Protein AF-A0A352S525-F1 (afdb_monomer)

Foldseek 3Di:
DPDPVCLVVVLVVQLVVLVVVPPDNVVSNVVSVVVSVVVCCVVVVDPPCVVVVVVCCVVVPQVVDPVNVVVVVVVVVVD

Nearest PDB structures (foldseek):
  4pc2-assembly1_C  TM=7.305E-01  e=6.343E+00  Escherichia coli
  1tfe-assembly1_A-2  TM=6.648E-01  e=5.948E+00  Thermus thermophilus
  4r71-assembly2_C  TM=7.530E-01  e=9.336E+00  Escherichia coli K-12

Secondary structure (DSSP, 8-state):
---GGGHHHHHHHHHHHHHHTT--HHHHHHHHHHHHHHHHHHTTSS-GGGGGHHHHHIIIIITT-HHHHHHHHHHHH--

Structure (mmCIF, N/CA/C/O backbone):
data_AF-A0A352S525-F1
#
_entry.id   AF-A0A352S525-F1
#
loop_
_atom_site.group_PDB
_atom_site.id
_atom_site.type_symbol
_atom_site.label_atom_id
_atom_site.label_alt_id
_atom_site.label_comp_id
_atom_site.label_asym_id
_atom_site.label_entity_id
_atom_site.label_seq_id
_atom_site.pdbx_PDB_ins_code
_atom_site.Cartn_x
_atom_site.Cartn_y
_atom_site.Cartn_z
_atom_site.occupancy
_atom_site.B_iso_or_equiv
_atom_site.auth_seq_id
_atom_site.auth_comp_id
_atom_site.auth_asym_id
_atom_site.auth_atom_id
_atom_site.pdbx_PDB_model_num
ATOM 1 N N . MET A 1 1 ? -22.958 -1.643 -0.511 1.00 72.06 1 MET A N 1
ATOM 2 C CA . MET A 1 1 ? -21.744 -2.165 0.151 1.00 72.06 1 MET A CA 1
ATOM 3 C C . MET A 1 1 ? -21.318 -3.428 -0.568 1.00 72.06 1 MET A C 1
ATOM 5 O O . MET A 1 1 ? -22.184 -4.247 -0.858 1.00 72.06 1 MET A O 1
ATOM 9 N N . ILE A 1 2 ? -20.038 -3.560 -0.912 1.00 84.19 2 ILE A N 1
ATOM 10 C CA . ILE A 1 2 ? -19.506 -4.835 -1.407 1.00 84.19 2 ILE A CA 1
ATOM 11 C C . ILE A 1 2 ? -19.231 -5.709 -0.178 1.00 84.19 2 ILE A C 1
ATOM 13 O O . ILE A 1 2 ? -18.582 -5.211 0.740 1.00 84.19 2 ILE A O 1
ATOM 17 N N . PRO A 1 3 ? -19.703 -6.966 -0.122 1.00 89.88 3 PRO A N 1
ATOM 18 C CA . PRO A 1 3 ? -19.399 -7.852 0.997 1.00 89.88 3 PRO A CA 1
ATOM 19 C C . PRO A 1 3 ? -17.888 -8.070 1.157 1.00 89.88 3 PRO A C 1
ATOM 21 O O . PRO A 1 3 ? -17.161 -8.178 0.167 1.00 89.88 3 PRO A O 1
ATOM 24 N N . LEU A 1 4 ? -17.417 -8.178 2.403 1.00 89.12 4 LEU A N 1
ATOM 25 C CA . LEU A 1 4 ? -15.985 -8.273 2.723 1.00 89.12 4 LEU A CA 1
ATOM 26 C C . LEU A 1 4 ? -15.300 -9.497 2.084 1.00 89.12 4 LEU A C 1
ATOM 28 O O . LEU A 1 4 ? -14.125 -9.434 1.742 1.00 89.12 4 LEU A O 1
ATOM 32 N N . GLU A 1 5 ? -16.037 -10.579 1.843 1.00 92.44 5 GLU A N 1
ATOM 33 C CA . GLU A 1 5 ? -15.564 -11.773 1.124 1.00 92.44 5 GLU A CA 1
ATOM 34 C C . GLU A 1 5 ? -15.144 -11.499 -0.332 1.00 92.44 5 GLU A C 1
ATOM 36 O O . GLU A 1 5 ? -14.239 -12.156 -0.846 1.00 92.44 5 GLU A O 1
ATOM 41 N N . TYR A 1 6 ? -15.739 -10.496 -0.986 1.00 93.56 6 TYR A N 1
ATOM 42 C CA . TYR A 1 6 ? -15.402 -10.128 -2.363 1.00 93.56 6 TYR A CA 1
ATOM 43 C C . TYR A 1 6 ? -14.273 -9.096 -2.446 1.00 93.56 6 TYR A C 1
ATOM 45 O O . TYR A 1 6 ? -13.691 -8.924 -3.517 1.00 93.56 6 TYR A O 1
ATOM 53 N N . MET A 1 7 ? -13.913 -8.425 -1.345 1.00 91.81 7 MET A N 1
ATOM 54 C CA . MET A 1 7 ? -12.832 -7.431 -1.349 1.00 91.81 7 MET A CA 1
ATOM 55 C C . MET A 1 7 ? -11.476 -8.009 -1.794 1.00 91.81 7 MET A C 1
ATOM 57 O O . MET A 1 7 ? -10.863 -7.409 -2.676 1.00 91.81 7 MET A O 1
ATOM 61 N N . PRO A 1 8 ? -10.987 -9.149 -1.261 1.00 93.88 8 PRO A N 1
ATOM 62 C CA . PRO A 1 8 ? -9.678 -9.676 -1.645 1.00 93.88 8 PRO A CA 1
ATOM 6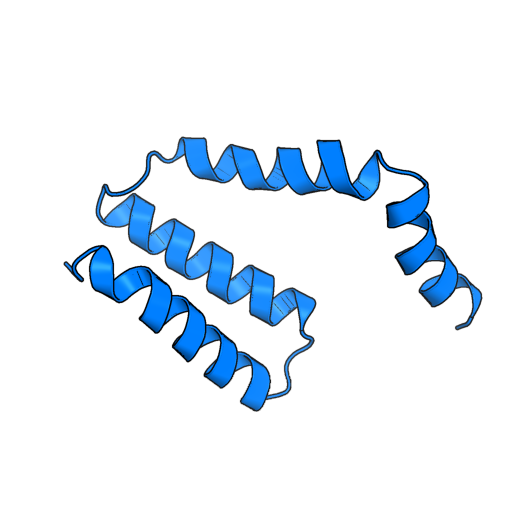3 C C . PRO A 1 8 ? -9.585 -10.091 -3.126 1.00 93.88 8 PRO A C 1
ATOM 65 O O . PRO A 1 8 ? -8.632 -9.670 -3.788 1.00 93.88 8 PRO A O 1
ATOM 68 N N . PRO A 1 9 ? -10.557 -10.833 -3.705 1.00 95.62 9 PRO A N 1
ATOM 69 C CA . PRO A 1 9 ? -10.552 -11.121 -5.139 1.00 95.62 9 PRO A CA 1
ATOM 70 C C . PRO A 1 9 ? -10.610 -9.859 -6.007 1.00 95.62 9 PRO A C 1
ATOM 72 O O . PRO A 1 9 ? -9.928 -9.790 -7.028 1.00 95.62 9 PRO A O 1
ATOM 75 N N . LEU A 1 10 ? -11.376 -8.841 -5.597 1.00 95.56 10 LEU A N 1
ATOM 76 C CA . LEU A 1 10 ? -11.455 -7.568 -6.320 1.00 95.56 10 LEU A CA 1
ATOM 77 C C . LEU A 1 10 ? -10.152 -6.766 -6.241 1.00 95.56 10 LEU A C 1
ATOM 79 O O . LEU A 1 10 ? -9.738 -6.201 -7.250 1.00 95.56 10 LEU A O 1
ATOM 83 N N . MET A 1 11 ? -9.478 -6.750 -5.087 1.00 95.06 11 MET A N 1
ATOM 84 C CA . MET A 1 11 ? -8.146 -6.151 -4.941 1.00 95.06 11 MET A CA 1
ATOM 85 C C . MET A 1 11 ? -7.141 -6.814 -5.878 1.00 95.06 11 MET A C 1
ATOM 87 O O . MET A 1 11 ? -6.393 -6.129 -6.575 1.00 95.06 11 MET A O 1
ATOM 91 N N . PHE A 1 12 ? -7.143 -8.147 -5.920 1.00 95.56 12 PHE A N 1
ATOM 92 C CA . PHE A 1 12 ? -6.258 -8.906 -6.793 1.00 95.56 12 PHE A CA 1
ATOM 93 C C . PHE A 1 12 ? -6.569 -8.661 -8.275 1.00 95.56 12 PHE A C 1
ATOM 95 O O . PHE A 1 12 ? -5.666 -8.347 -9.048 1.00 95.56 12 PHE A O 1
ATOM 102 N N . GLY A 1 13 ? -7.842 -8.725 -8.670 1.00 96.38 13 GLY A N 1
ATOM 103 C CA . GLY A 1 13 ? -8.262 -8.431 -10.040 1.00 96.38 13 GLY A CA 1
ATOM 104 C C . GLY A 1 13 ? -7.907 -7.003 -10.465 1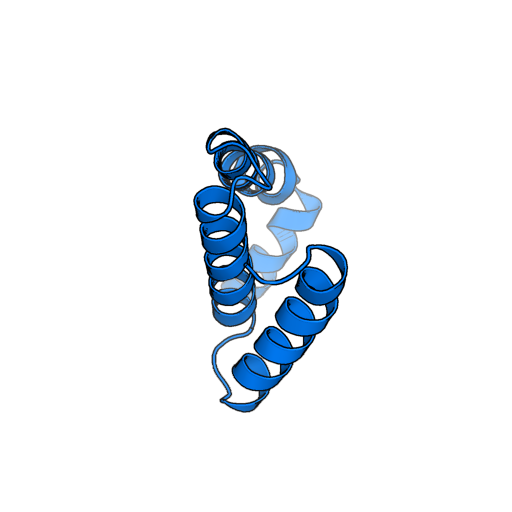.00 96.38 13 GLY A C 1
ATOM 105 O O . GLY A 1 13 ? -7.354 -6.800 -11.545 1.00 96.38 13 GLY A O 1
ATOM 106 N N . GLY A 1 14 ? -8.141 -6.019 -9.593 1.00 94.06 14 GLY A N 1
ATOM 107 C CA . GLY A 1 14 ? -7.759 -4.625 -9.825 1.00 94.06 14 GLY A CA 1
ATOM 108 C C . GLY A 1 14 ? -6.249 -4.447 -9.993 1.00 94.06 14 GLY A C 1
ATOM 109 O O . GLY A 1 14 ? -5.815 -3.737 -10.899 1.00 94.06 14 GLY A O 1
ATOM 110 N N . LEU A 1 15 ? -5.445 -5.146 -9.185 1.00 95.69 15 LEU A N 1
ATOM 111 C CA . LEU A 1 15 ? -3.989 -5.165 -9.328 1.00 95.69 15 LEU A CA 1
ATOM 112 C C . LEU A 1 15 ? -3.563 -5.717 -10.690 1.00 95.69 15 LEU A C 1
ATOM 114 O O . LEU A 1 15 ? -2.731 -5.101 -11.352 1.00 95.69 15 LEU A O 1
ATOM 118 N N . VAL A 1 16 ? -4.142 -6.838 -11.128 1.00 95.12 16 VAL A N 1
ATOM 119 C CA . VAL A 1 16 ? -3.841 -7.434 -12.439 1.00 95.12 16 VAL A CA 1
ATOM 120 C C . VAL A 1 16 ? -4.137 -6.439 -13.559 1.00 95.12 16 VAL A C 1
ATOM 122 O O . VAL A 1 16 ? -3.280 -6.214 -14.410 1.00 95.12 16 VAL A O 1
ATOM 125 N N . VAL A 1 17 ? -5.300 -5.785 -13.530 1.00 94.38 17 VAL A N 1
ATOM 126 C CA . VAL A 1 17 ? -5.657 -4.767 -14.531 1.00 94.38 17 VAL A CA 1
ATOM 127 C C . VAL A 1 17 ? -4.645 -3.618 -14.536 1.00 94.38 17 VAL A C 1
ATOM 129 O O . VAL A 1 17 ? -4.159 -3.250 -15.602 1.00 94.38 17 VAL A O 1
ATOM 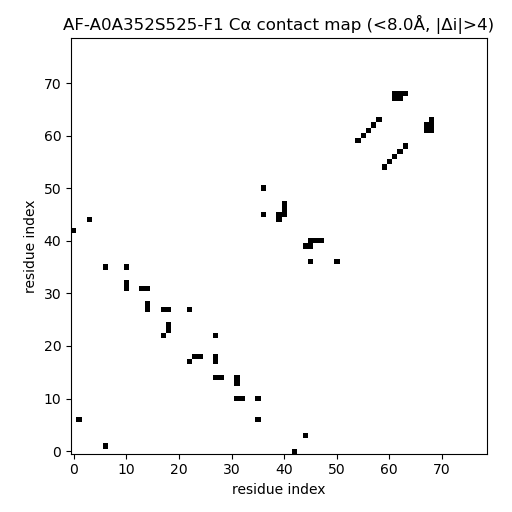132 N N . PHE A 1 18 ? -4.261 -3.091 -13.369 1.00 93.12 18 PHE A N 1
ATOM 133 C CA . PHE A 1 18 ? -3.259 -2.020 -13.273 1.00 93.12 18 PHE A CA 1
ATOM 134 C C . PHE A 1 18 ? -1.880 -2.437 -13.799 1.00 93.12 18 PHE A C 1
ATOM 136 O O . PHE A 1 18 ? -1.206 -1.643 -14.456 1.00 93.12 18 PHE A O 1
ATOM 143 N N . MET A 1 19 ? -1.468 -3.680 -13.544 1.00 91.81 19 MET A N 1
ATOM 144 C CA . MET A 1 19 ? -0.203 -4.218 -14.053 1.00 91.81 19 MET A CA 1
ATOM 145 C C . MET A 1 19 ? -0.218 -4.369 -15.577 1.00 91.81 19 MET A C 1
ATOM 147 O O . MET A 1 19 ? 0.786 -4.074 -16.221 1.00 91.81 19 MET A O 1
ATOM 151 N N . LEU A 1 20 ? -1.351 -4.762 -16.167 1.00 94.62 20 LEU A N 1
ATOM 152 C CA . LEU A 1 20 ? -1.495 -4.893 -17.623 1.00 94.62 20 LEU A CA 1
ATOM 153 C C . LEU A 1 20 ? -1.427 -3.547 -18.361 1.00 94.62 20 LEU A C 1
ATOM 155 O O . LEU A 1 20 ? -1.048 -3.521 -19.528 1.00 94.62 20 LEU A O 1
ATOM 159 N N . ILE A 1 21 ? -1.745 -2.434 -17.692 1.00 92.50 21 ILE A N 1
ATOM 160 C CA . ILE A 1 21 ? -1.612 -1.083 -18.267 1.00 92.50 21 ILE A CA 1
ATOM 161 C C . ILE A 1 21 ? -0.128 -0.673 -18.405 1.00 92.50 21 ILE A C 1
ATOM 163 O O . ILE A 1 21 ? 0.192 0.225 -19.180 1.00 92.50 21 ILE A O 1
ATOM 167 N N . GLY A 1 22 ? 0.798 -1.345 -17.707 1.00 86.69 22 GLY A N 1
ATOM 168 C CA . GLY A 1 22 ? 2.241 -1.105 -17.833 1.00 86.69 22 GLY A CA 1
ATOM 169 C C . GLY A 1 22 ? 2.795 0.004 -16.930 1.00 86.69 22 GLY A C 1
ATOM 170 O O . GLY A 1 22 ? 3.908 0.476 -17.154 1.00 86.69 22 GLY A O 1
ATOM 171 N N . PHE A 1 23 ? 2.052 0.427 -15.901 1.00 87.75 23 PHE A N 1
ATOM 172 C CA . PHE A 1 23 ? 2.577 1.344 -14.883 1.00 87.75 23 PHE A CA 1
ATOM 173 C C . PHE A 1 23 ? 3.639 0.662 -14.004 1.00 87.75 23 PHE A C 1
ATOM 175 O O . PHE A 1 23 ? 3.534 -0.542 -13.747 1.00 87.75 23 PHE A O 1
ATOM 182 N N . PRO A 1 24 ? 4.637 1.407 -13.481 1.00 91.62 24 PRO A N 1
ATOM 183 C CA . PRO A 1 24 ? 5.645 0.827 -12.605 1.00 91.62 24 PRO A CA 1
ATOM 184 C C . PRO A 1 24 ? 5.015 0.122 -11.399 1.00 91.62 24 PRO A C 1
ATOM 186 O O . PRO A 1 24 ? 4.181 0.682 -10.684 1.00 91.62 24 PRO A O 1
ATOM 189 N N . VAL A 1 25 ? 5.472 -1.107 -11.161 1.00 91.31 25 VAL A N 1
ATOM 190 C CA . VAL A 1 25 ? 4.884 -2.075 -10.221 1.00 91.31 25 VAL A CA 1
ATOM 191 C C . VAL A 1 25 ? 4.659 -1.483 -8.821 1.00 91.31 25 VAL A C 1
ATOM 193 O O . VAL A 1 25 ? 3.600 -1.687 -8.228 1.00 91.31 25 VAL A O 1
ATOM 196 N N . ALA A 1 26 ? 5.615 -0.701 -8.305 1.00 90.12 26 ALA A N 1
ATOM 197 C CA . ALA A 1 26 ? 5.530 -0.085 -6.978 1.00 90.12 26 ALA A CA 1
ATOM 198 C C . ALA A 1 26 ? 4.354 0.901 -6.839 1.00 90.12 26 ALA A C 1
ATOM 200 O O . ALA A 1 26 ? 3.659 0.898 -5.818 1.00 90.12 26 ALA A O 1
ATOM 201 N N . PHE A 1 27 ? 4.094 1.712 -7.870 1.00 91.06 27 PHE A N 1
ATOM 202 C CA . PHE A 1 27 ? 2.971 2.651 -7.868 1.00 91.06 27 PHE A CA 1
ATOM 203 C C . PHE A 1 27 ? 1.640 1.919 -8.012 1.00 91.06 27 PHE A C 1
ATOM 205 O O . PHE A 1 27 ? 0.704 2.232 -7.283 1.00 91.06 27 PHE A O 1
ATOM 212 N N . SER A 1 28 ? 1.575 0.899 -8.869 1.00 94.25 28 SER A N 1
ATOM 213 C CA . SER A 1 28 ? 0.377 0.071 -9.044 1.00 94.25 28 SER A CA 1
ATOM 214 C C . SER A 1 28 ? -0.029 -0.643 -7.748 1.00 94.25 28 SER A C 1
ATOM 216 O O . SER A 1 28 ? -1.191 -0.581 -7.346 1.00 94.25 28 SER A O 1
ATOM 218 N N . LEU A 1 29 ? 0.928 -1.257 -7.041 1.00 93.56 29 LEU A N 1
ATOM 219 C CA . LEU A 1 29 ? 0.693 -1.894 -5.737 1.00 93.56 29 LEU A CA 1
ATOM 220 C C . LEU A 1 29 ? 0.213 -0.891 -4.684 1.00 93.56 29 LEU A C 1
ATOM 222 O O . LEU A 1 29 ? -0.750 -1.162 -3.965 1.00 93.56 29 LEU A O 1
ATOM 226 N N . SER A 1 30 ? 0.869 0.270 -4.610 1.00 92.75 30 SER A N 1
ATOM 227 C CA . SER A 1 30 ? 0.525 1.310 -3.636 1.00 92.75 30 SER A CA 1
ATOM 228 C C . SER A 1 30 ? -0.861 1.891 -3.910 1.00 92.75 30 SER A C 1
ATOM 230 O O . SER A 1 30 ? -1.666 2.004 -2.992 1.00 92.75 30 SER A O 1
ATOM 232 N N . ALA A 1 31 ? -1.176 2.205 -5.169 1.00 94.38 31 ALA A N 1
ATOM 233 C CA . ALA A 1 31 ? -2.458 2.778 -5.563 1.00 94.38 31 ALA A CA 1
ATOM 234 C C . ALA A 1 31 ? -3.620 1.817 -5.290 1.00 94.38 31 ALA A C 1
ATOM 236 O O . ALA A 1 31 ? -4.589 2.207 -4.642 1.00 94.38 31 ALA A O 1
ATOM 237 N N . VAL A 1 32 ? -3.516 0.554 -5.719 1.00 95.44 32 VAL A N 1
ATOM 238 C CA . VAL A 1 32 ? -4.575 -0.443 -5.494 1.00 95.44 32 VAL A CA 1
ATOM 239 C C . VAL A 1 32 ? -4.726 -0.745 -4.000 1.00 95.44 32 VAL A C 1
ATOM 241 O O . VAL A 1 32 ? -5.845 -0.756 -3.487 1.00 95.44 32 VAL A O 1
ATOM 244 N N . GLY A 1 33 ? -3.620 -0.912 -3.270 1.00 93.75 33 GLY A N 1
ATOM 245 C CA . GLY A 1 33 ? -3.654 -1.137 -1.823 1.00 93.75 33 GLY A CA 1
ATOM 246 C C . GLY A 1 33 ? -4.302 0.016 -1.050 1.00 93.75 33 GLY A C 1
ATOM 247 O O . GLY A 1 33 ? -5.159 -0.219 -0.198 1.00 93.75 33 GLY A O 1
ATOM 248 N N . LEU A 1 34 ? -3.942 1.262 -1.371 1.00 94.31 34 LEU A N 1
ATOM 249 C CA . LEU A 1 34 ? -4.495 2.452 -0.718 1.00 94.31 34 LEU A CA 1
ATOM 250 C C . LEU A 1 34 ? -5.949 2.721 -1.123 1.00 94.31 34 LEU A C 1
ATOM 252 O O . LEU A 1 34 ? -6.747 3.072 -0.259 1.00 94.31 34 LEU A O 1
ATOM 256 N N . ALA A 1 35 ? -6.320 2.516 -2.390 1.00 94.69 35 ALA A N 1
ATOM 257 C CA . ALA A 1 35 ? -7.691 2.714 -2.862 1.00 94.69 35 ALA A CA 1
ATOM 258 C C . ALA A 1 35 ? -8.676 1.774 -2.153 1.00 94.69 35 ALA A C 1
ATOM 260 O O . ALA A 1 35 ? -9.702 2.217 -1.638 1.00 94.69 35 ALA A O 1
ATOM 261 N N . PHE A 1 36 ? -8.346 0.484 -2.058 1.00 94.44 36 PHE A N 1
ATOM 262 C CA . PHE A 1 36 ? -9.181 -0.472 -1.330 1.00 94.44 36 PHE A CA 1
ATOM 263 C C . PHE A 1 36 ? -9.103 -0.294 0.189 1.00 94.44 36 PHE A C 1
ATOM 265 O O . PHE A 1 36 ? -10.105 -0.509 0.868 1.00 94.44 36 PHE A O 1
ATOM 272 N N . GLY A 1 37 ? -7.960 0.147 0.725 1.00 93.38 37 GLY A N 1
ATOM 273 C CA . GLY A 1 37 ? -7.849 0.551 2.128 1.00 93.38 37 GLY A CA 1
ATOM 274 C C . GLY A 1 37 ? -8.795 1.704 2.469 1.00 93.38 37 GLY A C 1
ATOM 275 O O . GLY A 1 37 ? -9.502 1.639 3.469 1.00 93.38 37 GLY A O 1
ATOM 276 N N . PHE A 1 38 ? -8.870 2.717 1.604 1.00 93.44 38 PHE A N 1
ATOM 277 C CA . PHE A 1 38 ? -9.798 3.837 1.745 1.00 93.44 38 PHE A CA 1
ATOM 278 C C . PHE A 1 38 ? -11.263 3.389 1.632 1.00 93.44 38 PHE A C 1
ATOM 280 O O . PHE A 1 38 ? -12.060 3.699 2.513 1.00 93.44 38 PHE A O 1
ATOM 287 N N . LEU A 1 39 ? -11.611 2.586 0.618 1.00 94.06 39 LEU A N 1
ATOM 288 C CA . LEU A 1 39 ? -12.969 2.038 0.462 1.00 94.06 39 LEU A CA 1
ATOM 289 C C . LEU A 1 39 ? -13.422 1.227 1.685 1.00 94.06 39 LEU A C 1
ATOM 291 O O . LEU A 1 39 ? -14.573 1.320 2.105 1.00 94.06 39 LEU A O 1
ATOM 295 N N . ALA A 1 40 ? -12.519 0.446 2.276 1.00 92.94 40 ALA A N 1
ATOM 296 C CA . ALA A 1 40 ? -12.817 -0.334 3.469 1.00 92.94 40 ALA A CA 1
ATOM 297 C C . ALA A 1 40 ? -13.048 0.535 4.714 1.00 92.94 40 ALA A C 1
ATOM 299 O O . ALA A 1 40 ? -13.843 0.160 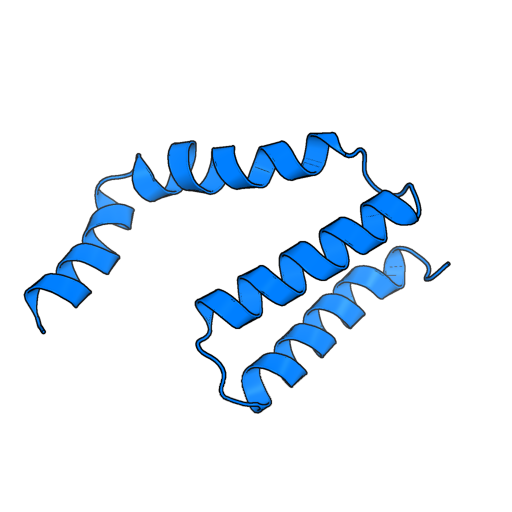5.575 1.00 92.94 40 ALA A O 1
ATOM 300 N N . ILE A 1 41 ? -12.383 1.688 4.807 1.00 94.25 41 ILE A N 1
ATOM 301 C CA . ILE A 1 41 ? -12.598 2.665 5.880 1.00 94.25 41 ILE A CA 1
ATOM 302 C C . ILE A 1 41 ? -13.952 3.359 5.701 1.00 94.25 41 ILE A C 1
ATOM 304 O O . ILE A 1 41 ? -14.733 3.413 6.647 1.00 94.25 41 ILE A O 1
ATOM 308 N N . GLU A 1 42 ? -14.267 3.807 4.483 1.00 92.38 42 GLU A N 1
ATOM 309 C CA . GLU A 1 42 ? -15.550 4.448 4.154 1.00 92.38 42 GLU A CA 1
ATOM 310 C C . GLU A 1 42 ? -16.753 3.525 4.404 1.00 92.38 42 GLU A C 1
ATOM 312 O O . GLU A 1 42 ? -17.812 3.968 4.845 1.00 92.38 42 GLU A O 1
ATOM 317 N N . TRP A 1 43 ? -16.603 2.219 4.168 1.00 93.69 43 TRP A N 1
A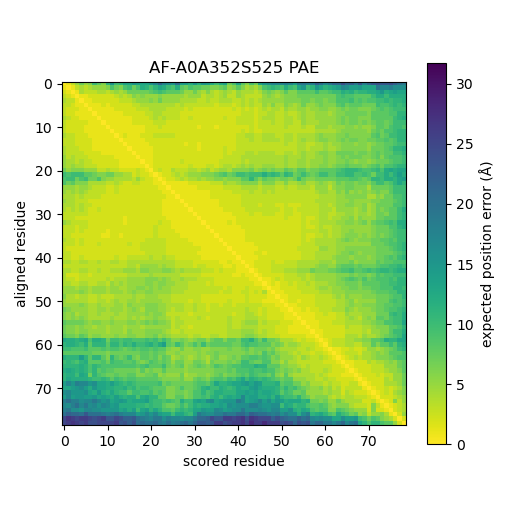TOM 318 C CA . TRP A 1 43 ? -17.646 1.229 4.461 1.00 93.69 43 TRP A CA 1
ATOM 319 C C . TRP A 1 43 ? -17.628 0.699 5.899 1.00 93.69 43 TRP A C 1
ATOM 321 O O . TRP A 1 43 ? -18.444 -0.159 6.237 1.00 93.69 43 TRP A O 1
ATOM 331 N N . GLY A 1 44 ? -16.738 1.206 6.756 1.00 92.06 44 GLY A N 1
ATOM 332 C CA . GLY A 1 44 ? -16.679 0.852 8.175 1.00 92.06 44 GLY A CA 1
ATOM 333 C C . GLY A 1 44 ? -16.102 -0.535 8.471 1.00 92.06 44 GLY A C 1
ATOM 334 O O . GLY A 1 44 ? -16.240 -1.023 9.591 1.00 92.06 44 GLY A O 1
ATOM 335 N N . TYR A 1 45 ? -15.445 -1.176 7.500 1.00 92.69 45 TYR A N 1
ATOM 336 C CA . TYR A 1 45 ? -14.751 -2.449 7.710 1.00 92.69 45 TYR A CA 1
ATOM 337 C C . TYR A 1 45 ? -13.450 -2.278 8.500 1.00 92.69 45 TYR A C 1
ATOM 339 O O . TYR A 1 45 ? -13.087 -3.165 9.273 1.00 92.69 45 TYR A O 1
ATOM 347 N N . PHE A 1 46 ? -12.763 -1.140 8.341 1.00 92.56 46 PHE A N 1
ATOM 348 C CA . PHE A 1 46 ? -11.546 -0.819 9.088 1.00 92.56 46 PHE A CA 1
ATOM 349 C C . PHE A 1 46 ? -11.595 0.581 9.710 1.00 92.56 46 PHE A C 1
ATOM 351 O O . PHE A 1 46 ? -12.158 1.503 9.122 1.00 92.56 46 PHE A O 1
ATOM 358 N N . PRO A 1 47 ? -10.966 0.776 10.883 1.00 93.62 47 PRO A N 1
ATOM 359 C CA . PRO A 1 47 ? -10.819 2.097 11.477 1.00 93.62 47 PRO A CA 1
ATOM 360 C C . PRO A 1 47 ? -9.765 2.923 10.723 1.00 93.62 47 PRO A C 1
ATOM 362 O O . PRO A 1 47 ? -8.794 2.377 10.198 1.00 93.62 47 PRO A O 1
ATOM 365 N N . VAL A 1 48 ? -9.895 4.254 10.728 1.00 92.81 48 VAL A N 1
ATOM 366 C CA . VAL A 1 48 ? -8.954 5.185 10.059 1.00 92.81 48 VAL A CA 1
ATOM 367 C C . VAL A 1 48 ? -7.506 4.980 10.527 1.00 92.81 48 VAL A C 1
ATOM 369 O O . VAL A 1 48 ? -6.557 5.109 9.752 1.00 92.81 48 VAL A O 1
ATOM 372 N N . GLN A 1 49 ? -7.325 4.592 11.789 1.00 93.50 49 GLN A N 1
ATOM 373 C CA . GLN A 1 49 ? -6.035 4.274 12.401 1.00 93.50 49 GLN A CA 1
ATOM 374 C C . GLN A 1 49 ? -5.289 3.153 11.663 1.00 93.50 49 GLN A C 1
ATOM 376 O O . GLN A 1 49 ? -4.066 3.080 11.761 1.00 93.50 49 GLN A O 1
ATOM 381 N N . PHE A 1 50 ? -5.980 2.317 10.882 1.00 91.06 50 PHE A N 1
ATOM 382 C CA . PHE A 1 50 ? -5.355 1.287 10.054 1.00 91.06 50 PHE A CA 1
ATOM 383 C C . PHE A 1 50 ? -4.335 1.870 9.062 1.00 91.06 50 PHE A C 1
ATOM 385 O O . PHE A 1 50 ? -3.315 1.239 8.790 1.00 91.06 50 PHE A O 1
ATOM 392 N N . LEU A 1 51 ? -4.530 3.107 8.588 1.00 91.75 51 LEU A N 1
ATOM 393 C CA . LEU A 1 51 ? -3.572 3.769 7.695 1.00 91.75 51 LEU A CA 1
ATOM 394 C C . LEU A 1 51 ? -2.238 4.099 8.377 1.00 91.75 51 LEU A C 1
ATOM 396 O O . LEU A 1 51 ? -1.218 4.172 7.696 1.00 91.75 51 LEU A O 1
ATOM 400 N N . GLN A 1 52 ? -2.200 4.215 9.709 1.00 91.31 52 GLN A N 1
ATOM 401 C CA . GLN A 1 52 ? -0.947 4.408 10.456 1.00 91.31 52 GLN A CA 1
ATOM 402 C C . GLN A 1 52 ? -0.018 3.187 10.361 1.00 91.31 52 GLN A C 1
ATOM 404 O O . GLN A 1 52 ? 1.190 3.307 10.573 1.00 91.31 52 GLN A O 1
ATOM 409 N N . ALA A 1 53 ? -0.549 2.019 9.981 1.00 90.31 53 ALA A N 1
ATOM 410 C CA . ALA A 1 5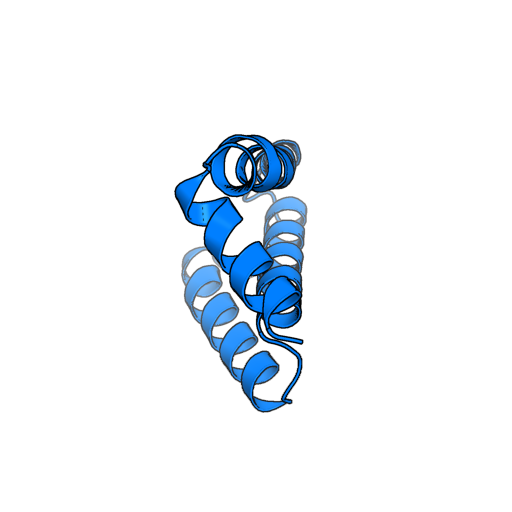3 ? 0.261 0.839 9.700 1.00 90.31 53 ALA A CA 1
ATOM 411 C C . ALA A 1 53 ? 1.123 0.992 8.432 1.00 90.31 53 ALA A C 1
ATOM 413 O O . ALA A 1 53 ? 2.103 0.266 8.269 1.00 90.31 53 ALA A O 1
ATOM 414 N N . VAL A 1 54 ? 0.776 1.906 7.517 1.00 91.19 54 VAL A N 1
ATOM 415 C CA . VAL A 1 54 ? 1.533 2.101 6.272 1.00 91.19 54 VAL A CA 1
ATOM 416 C C . VAL A 1 54 ? 2.879 2.784 6.552 1.00 91.19 54 VAL A C 1
ATOM 418 O O . VAL A 1 54 ? 3.905 2.167 6.251 1.00 91.19 54 VAL A O 1
ATOM 421 N N . PRO A 1 55 ? 2.941 3.973 7.194 1.00 90.88 55 PRO A N 1
ATOM 422 C CA . PRO A 1 55 ? 4.219 4.577 7.567 1.00 90.88 55 PRO A CA 1
ATOM 423 C C . PRO A 1 55 ? 5.062 3.674 8.469 1.00 90.88 55 PRO A C 1
ATOM 425 O O . PRO A 1 55 ? 6.268 3.555 8.258 1.00 90.88 55 PRO A O 1
ATOM 428 N N . SER A 1 56 ? 4.445 2.996 9.444 1.00 91.31 56 SER A N 1
ATOM 429 C CA . SER A 1 56 ? 5.189 2.148 10.380 1.00 91.31 56 SER A CA 1
ATOM 430 C C . SER A 1 56 ? 5.860 0.956 9.696 1.00 91.31 56 SER A C 1
ATOM 432 O O . SER A 1 56 ? 6.979 0.606 10.059 1.00 91.31 56 SER A O 1
ATOM 434 N N . ARG A 1 57 ? 5.248 0.370 8.660 1.00 89.44 57 ARG A N 1
ATOM 435 C CA . ARG A 1 57 ? 5.881 -0.697 7.867 1.00 89.44 57 ARG A CA 1
ATOM 436 C C . ARG A 1 57 ? 7.010 -0.176 6.982 1.00 89.44 57 ARG A C 1
ATOM 438 O O . ARG A 1 57 ? 8.062 -0.807 6.915 1.00 89.44 57 ARG A O 1
ATOM 445 N N . VAL A 1 58 ? 6.818 0.969 6.329 1.00 89.12 58 VAL A N 1
ATOM 446 C CA . VAL A 1 58 ? 7.838 1.546 5.436 1.00 89.12 58 VAL A CA 1
ATOM 447 C C . VAL A 1 58 ? 9.073 1.966 6.231 1.00 89.12 58 VAL A C 1
ATOM 449 O O . VAL A 1 58 ? 10.176 1.490 5.962 1.00 89.12 58 VAL A O 1
ATOM 452 N N . PHE A 1 59 ? 8.891 2.811 7.245 1.00 88.19 59 PHE A N 1
ATOM 453 C CA . PHE A 1 59 ? 10.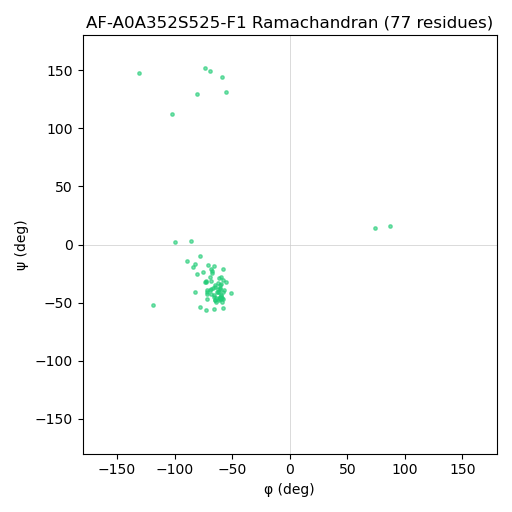007 3.367 8.008 1.00 88.19 59 PHE A CA 1
ATOM 454 C C . PHE A 1 59 ? 10.513 2.409 9.088 1.00 88.19 59 PHE A C 1
ATOM 456 O O . PHE A 1 59 ? 11.720 2.255 9.249 1.00 88.19 59 PHE A O 1
ATOM 463 N N . GLY A 1 60 ? 9.610 1.729 9.797 1.00 82.69 60 GLY A N 1
ATOM 464 C CA . GLY A 1 60 ? 9.955 0.886 10.944 1.00 82.69 60 GLY A CA 1
ATOM 465 C C . GLY A 1 60 ? 10.411 -0.533 10.601 1.00 82.69 60 GLY A C 1
ATOM 466 O O . GLY A 1 60 ? 11.052 -1.165 11.433 1.00 82.69 60 GLY A O 1
ATOM 467 N N . SER A 1 61 ? 10.108 -1.051 9.404 1.00 80.12 61 SER A N 1
ATOM 468 C CA . SER A 1 61 ? 10.509 -2.410 9.007 1.00 80.12 61 SER A CA 1
ATOM 469 C C . SER A 1 61 ? 11.423 -2.432 7.788 1.00 80.12 61 SER A C 1
ATOM 471 O O . SER A 1 61 ? 12.484 -3.045 7.855 1.00 80.12 61 SER A O 1
ATOM 473 N N . VAL A 1 62 ? 11.043 -1.774 6.689 1.00 84.62 62 VAL A N 1
ATOM 474 C CA . VAL A 1 62 ? 11.793 -1.888 5.427 1.00 84.62 62 VAL A CA 1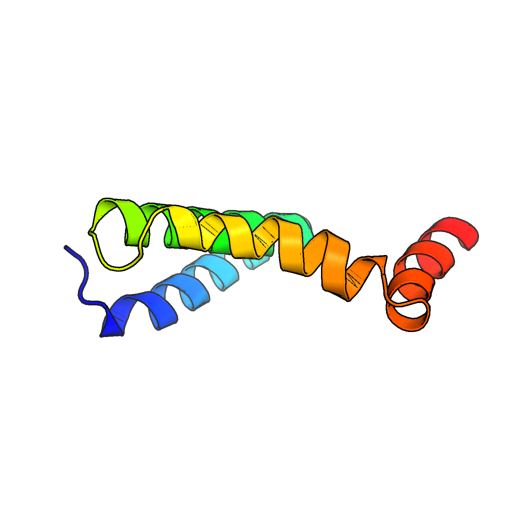
ATOM 475 C C . VAL A 1 62 ? 13.056 -1.033 5.452 1.00 84.62 62 VAL A C 1
ATOM 477 O O . VAL A 1 62 ? 14.146 -1.549 5.238 1.00 84.62 62 VAL A O 1
ATOM 480 N N . LEU A 1 63 ? 12.927 0.260 5.759 1.00 84.25 63 LEU A N 1
ATOM 481 C CA . LEU A 1 63 ? 14.066 1.186 5.750 1.00 84.25 63 LEU A CA 1
ATOM 482 C C . LEU A 1 63 ? 14.999 1.014 6.954 1.00 84.25 63 LEU A C 1
ATOM 484 O O . LEU A 1 63 ? 16.174 1.348 6.867 1.00 84.25 63 LEU A O 1
ATOM 488 N N . SER A 1 64 ? 14.486 0.470 8.058 1.00 87.06 64 SER A N 1
ATOM 489 C CA . SER A 1 64 ? 15.286 0.151 9.248 1.00 87.06 64 SER A CA 1
ATOM 490 C C . SER A 1 64 ? 16.107 -1.139 9.098 1.00 87.06 64 SER A C 1
ATOM 492 O O . SER A 1 64 ? 16.933 -1.438 9.954 1.00 87.06 64 SER A O 1
ATOM 494 N N . ASN A 1 65 ? 15.871 -1.931 8.046 1.00 89.19 65 ASN A N 1
ATOM 495 C CA . ASN A 1 65 ? 16.552 -3.201 7.822 1.00 89.19 65 ASN A CA 1
ATOM 496 C C . ASN A 1 65 ? 17.649 -3.045 6.760 1.00 89.19 65 ASN A C 1
ATOM 498 O O . ASN A 1 65 ? 17.355 -2.863 5.580 1.00 89.19 65 ASN A O 1
ATOM 502 N N . GLU A 1 66 ? 18.912 -3.176 7.169 1.00 87.00 66 GLU A N 1
ATOM 503 C CA . GLU A 1 66 ? 20.080 -2.983 6.297 1.00 87.00 66 GLU A CA 1
ATOM 504 C C . GLU A 1 66 ? 20.108 -3.929 5.085 1.00 87.00 66 GLU A C 1
ATOM 506 O O . GLU A 1 66 ? 20.516 -3.523 3.997 1.00 87.00 66 GLU A O 1
ATOM 511 N N . LEU A 1 67 ? 19.615 -5.167 5.228 1.00 86.94 67 LEU A N 1
ATOM 512 C CA . LEU A 1 67 ? 19.542 -6.123 4.116 1.00 86.94 67 LEU A CA 1
ATOM 513 C C . LEU A 1 67 ? 18.514 -5.686 3.068 1.00 86.94 67 LEU A C 1
ATOM 515 O O . LEU A 1 67 ? 18.773 -5.777 1.869 1.00 86.94 67 LEU A O 1
ATOM 519 N N . LEU A 1 68 ? 17.349 -5.204 3.509 1.00 85.81 68 LEU A N 1
ATOM 520 C CA . LEU A 1 68 ? 16.306 -4.712 2.605 1.00 85.81 68 LEU A CA 1
ATOM 521 C C . LEU A 1 68 ? 16.689 -3.365 1.984 1.00 85.81 68 LEU A C 1
ATOM 523 O O . LEU A 1 68 ? 16.342 -3.107 0.832 1.00 85.81 68 LEU A O 1
ATOM 527 N N . LEU A 1 69 ? 17.439 -2.538 2.718 1.00 84.75 69 LEU A N 1
ATOM 528 C CA . LEU A 1 69 ? 17.973 -1.263 2.243 1.00 84.75 69 LEU A CA 1
ATOM 529 C C . LEU A 1 69 ? 19.064 -1.446 1.172 1.00 84.75 69 LEU A C 1
ATOM 531 O O . LEU A 1 69 ? 19.209 -0.599 0.291 1.00 84.75 69 LEU A O 1
ATOM 535 N N . ALA A 1 70 ? 19.792 -2.565 1.187 1.00 85.75 70 ALA A N 1
ATOM 536 C CA . ALA A 1 70 ? 20.801 -2.856 0.174 1.00 85.75 70 ALA A CA 1
ATOM 537 C C . ALA A 1 70 ? 20.206 -2.979 -1.246 1.00 85.75 70 ALA A C 1
ATOM 539 O O . ALA A 1 70 ? 20.842 -2.562 -2.208 1.00 85.75 70 ALA A O 1
ATOM 540 N N . ILE A 1 71 ? 18.974 -3.484 -1.400 1.00 85.75 71 ILE A N 1
ATOM 541 C CA . ILE A 1 71 ? 18.311 -3.693 -2.706 1.00 85.75 71 ILE A CA 1
ATOM 542 C C . ILE A 1 71 ? 18.181 -2.388 -3.528 1.00 85.75 71 ILE A C 1
ATOM 544 O O . ILE A 1 71 ? 18.650 -2.353 -4.673 1.00 85.75 71 ILE A O 1
ATOM 548 N N . PRO A 1 72 ? 17.580 -1.298 -3.001 1.00 80.81 72 PRO A N 1
ATOM 549 C CA . PRO A 1 72 ? 17.533 -0.030 -3.721 1.00 80.81 72 PRO A CA 1
ATOM 550 C C . PRO A 1 72 ? 18.926 0.579 -3.912 1.00 80.81 72 PRO A C 1
ATOM 552 O O . PRO A 1 72 ? 19.187 1.113 -4.987 1.00 80.81 72 PRO A O 1
ATOM 555 N N . PHE A 1 73 ? 19.850 0.454 -2.949 1.00 79.94 73 PHE A N 1
ATOM 556 C CA . PHE A 1 73 ? 21.220 0.954 -3.130 1.00 79.94 73 PHE A CA 1
ATOM 557 C C . PHE A 1 73 ? 21.969 0.250 -4.264 1.00 79.94 73 PHE A C 1
ATOM 559 O O . PHE A 1 73 ? 22.600 0.931 -5.066 1.00 79.94 73 PHE A O 1
ATOM 566 N N . PHE A 1 74 ? 21.840 -1.071 -4.413 1.00 78.00 74 PHE A N 1
ATOM 567 C CA . PHE A 1 74 ? 22.407 -1.790 -5.559 1.00 78.00 74 PHE A CA 1
ATOM 568 C C . PHE A 1 74 ? 21.839 -1.298 -6.894 1.00 78.00 74 PHE A C 1
ATOM 570 O O . PHE A 1 74 ? 22.580 -1.173 -7.866 1.00 78.00 74 PHE A O 1
ATOM 577 N N . THR A 1 75 ? 20.544 -0.972 -6.934 1.00 75.19 75 THR A N 1
ATOM 578 C CA . THR A 1 75 ? 19.895 -0.428 -8.137 1.00 75.19 75 THR A CA 1
ATOM 579 C C .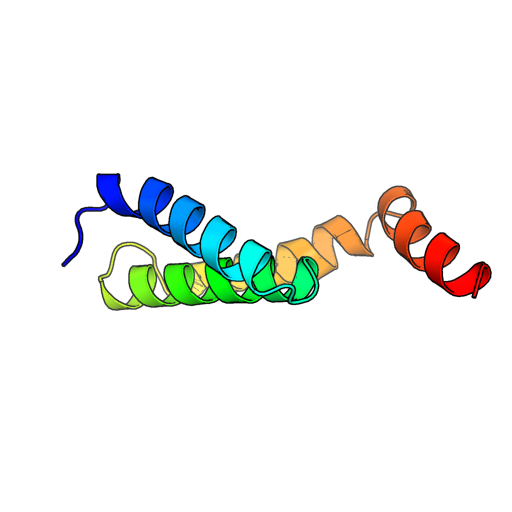 THR A 1 75 ? 20.401 0.984 -8.462 1.00 75.19 75 THR A C 1
ATOM 581 O O . THR A 1 75 ? 20.616 1.296 -9.628 1.00 75.19 75 THR A O 1
ATOM 584 N N . PHE A 1 76 ? 20.639 1.826 -7.448 1.00 74.88 76 PHE A N 1
ATOM 585 C CA . PHE A 1 76 ? 21.141 3.195 -7.630 1.00 74.88 76 PHE A CA 1
ATOM 586 C C . PHE A 1 76 ? 22.656 3.296 -7.856 1.00 74.88 76 PHE A C 1
ATOM 588 O O . PHE A 1 76 ? 23.099 4.271 -8.446 1.00 74.88 76 PHE A O 1
ATOM 595 N N . MET A 1 77 ? 23.458 2.332 -7.395 1.00 74.94 77 MET A N 1
ATOM 596 C CA . MET A 1 77 ? 24.915 2.315 -7.610 1.00 74.94 77 MET A CA 1
ATOM 597 C C . MET A 1 77 ? 25.323 1.759 -8.984 1.00 74.94 77 MET A C 1
ATOM 599 O O . MET A 1 77 ? 26.468 1.936 -9.390 1.00 74.94 77 MET A O 1
ATOM 603 N N . GLY A 1 78 ? 24.420 1.050 -9.670 1.00 60.72 78 GLY A N 1
ATOM 604 C CA . GLY A 1 78 ? 24.651 0.455 -10.992 1.00 60.72 78 GLY A CA 1
ATOM 605 C C . GLY A 1 78 ? 24.081 1.246 -12.178 1.00 60.72 78 GLY A C 1
ATOM 606 O O . GLY A 1 78 ? 24.180 0.761 -13.304 1.00 60.72 78 GLY A O 1
ATOM 607 N N . ALA A 1 79 ? 23.471 2.409 -11.929 1.00 51.00 79 ALA A N 1
ATOM 608 C CA . ALA A 1 79 ? 22.978 3.357 -12.934 1.00 51.00 79 ALA A CA 1
ATOM 609 C C . ALA A 1 79 ? 23.906 4.576 -13.014 1.00 51.00 79 ALA A C 1
ATOM 611 O O . ALA A 1 79 ? 24.061 5.113 -14.133 1.00 51.00 79 ALA A O 1
#

Sequence (79 aa):
MIPLEYMPPLMFGGLVVFMLIGFPVAFSLSAVGLAFGFLAIEWGYFPVQFLQAVPSRVFGSVLSNELLLAIPFFTFMGA

pLDDT: mean 89.09, std 7.68, range [51.0, 96.38]

Solvent-accessible surface area (backbone atoms only — not comparable to full-atom values): 4659 Å² total; per-residue (Å²): 134,82,60,76,85,54,48,63,62,50,52,51,53,51,41,52,56,44,53,72,74,65,53,61,65,71,57,42,54,49,51,50,53,49,53,54,51,49,53,33,34,78,72,65,76,40,62,76,70,61,59,60,53,54,60,47,46,50,56,66,49,43,65,67,28,70,75,63,43,43,58,61,49,56,59,65,74,75,109

Mean predicted aligned error: 5.56 Å

Radius of gyration: 15.54 Å; Cα contacts (8 Å, |Δi|>4): 34; chains: 1; bounding box: 47×17×31 Å